Protein AF-Q72CZ4-F1 (afdb_monomer_lite)

Foldseek 3Di:
DVLVVLLVVLVVLVVCVVVDDPVVVVVNVVVSVVSNVVSVVVVVVVVVVPPPDVDPDPPDDD

Radius of gyration: 19.12 Å; chains: 1; bounding box: 34×23×62 Å

Structure (mmCIF, N/CA/C/O backbone):
data_AF-Q72CZ4-F1
#
_entry.id   AF-Q72CZ4-F1
#
loop_
_atom_site.group_PDB
_atom_site.id
_atom_site.type_symbol
_atom_site.label_atom_id
_atom_site.label_alt_id
_atom_site.label_comp_id
_atom_site.label_asym_id
_atom_site.label_entity_id
_atom_site.label_seq_id
_atom_site.pdbx_PDB_ins_code
_atom_site.Cartn_x
_atom_site.Cartn_y
_atom_site.Cartn_z
_atom_site.occupancy
_atom_site.B_iso_or_equiv
_atom_site.auth_seq_id
_atom_site.auth_comp_id
_atom_site.auth_asym_id
_atom_site.auth_atom_id
_atom_site.pdbx_PDB_model_num
ATOM 1 N N . MET A 1 1 ? 2.590 -5.656 -12.127 1.00 81.81 1 MET A N 1
ATOM 2 C CA . MET A 1 1 ? 2.486 -7.092 -11.744 1.00 81.81 1 MET A CA 1
ATOM 3 C C . MET A 1 1 ? 2.696 -7.324 -10.242 1.00 81.81 1 MET A C 1
ATOM 5 O O . MET A 1 1 ? 1.971 -8.109 -9.642 1.00 81.81 1 MET A O 1
ATOM 9 N N . VAL A 1 2 ? 3.649 -6.639 -9.627 1.00 94.56 2 VAL A N 1
ATOM 10 C CA . VAL A 1 2 ? 3.906 -6.486 -8.192 1.00 94.56 2 VAL A CA 1
ATOM 11 C C . VAL A 1 2 ? 3.374 -5.141 -7.682 1.00 94.56 2 VAL A C 1
ATOM 13 O O . VAL A 1 2 ? 2.667 -5.134 -6.681 1.00 94.56 2 VAL A O 1
ATOM 16 N N . ALA A 1 3 ? 3.599 -4.034 -8.401 1.00 97.69 3 ALA A N 1
ATOM 17 C CA . ALA A 1 3 ? 3.141 -2.695 -7.999 1.00 97.69 3 ALA A CA 1
ATOM 18 C C . ALA A 1 3 ? 1.630 -2.649 -7.702 1.00 97.69 3 ALA A C 1
ATOM 20 O O . ALA A 1 3 ? 1.200 -2.143 -6.668 1.00 97.69 3 ALA A O 1
ATOM 21 N N . ALA A 1 4 ? 0.822 -3.266 -8.572 1.00 97.44 4 ALA A N 1
ATOM 22 C CA . ALA A 1 4 ? -0.622 -3.403 -8.374 1.00 97.44 4 ALA A CA 1
ATOM 23 C C . ALA A 1 4 ? -0.975 -4.186 -7.096 1.00 97.44 4 ALA A C 1
ATOM 25 O O . ALA A 1 4 ? -1.807 -3.734 -6.322 1.00 97.44 4 ALA A O 1
ATOM 26 N N . LYS A 1 5 ? -0.283 -5.299 -6.813 1.00 98.19 5 LYS A N 1
ATOM 27 C CA . LYS A 1 5 ? -0.526 -6.104 -5.602 1.00 98.19 5 LYS A CA 1
ATOM 28 C C . LYS A 1 5 ? -0.197 -5.338 -4.322 1.00 98.19 5 LYS A C 1
ATOM 30 O O . LYS A 1 5 ? -0.879 -5.503 -3.317 1.00 98.19 5 LYS A O 1
ATOM 35 N N . ILE A 1 6 ? 0.846 -4.507 -4.354 1.00 98.44 6 ILE A N 1
ATOM 36 C CA . ILE A 1 6 ? 1.210 -3.655 -3.218 1.00 98.44 6 ILE A CA 1
ATOM 37 C C . ILE A 1 6 ? 0.114 -2.600 -2.984 1.00 98.44 6 ILE A C 1
ATOM 39 O O . ILE A 1 6 ? -0.317 -2.410 -1.846 1.00 98.44 6 ILE A O 1
ATOM 43 N N . ARG A 1 7 ? -0.414 -1.981 -4.053 1.00 98.44 7 ARG A N 1
ATOM 44 C CA . ARG A 1 7 ? -1.568 -1.068 -3.953 1.00 98.44 7 ARG A CA 1
ATOM 45 C C . ARG A 1 7 ? -2.815 -1.771 -3.421 1.00 98.44 7 ARG A C 1
ATOM 47 O O . ARG A 1 7 ? -3.495 -1.213 -2.566 1.00 98.44 7 ARG A O 1
ATOM 54 N N . ASP A 1 8 ? -3.085 -2.998 -3.854 1.00 98.38 8 ASP A N 1
ATOM 55 C CA . ASP A 1 8 ? -4.220 -3.779 -3.352 1.00 98.38 8 ASP A CA 1
ATOM 56 C C . ASP A 1 8 ? -4.087 -4.056 -1.847 1.00 98.38 8 ASP A C 1
ATOM 58 O O . ASP A 1 8 ? -5.055 -3.900 -1.104 1.00 98.38 8 ASP A O 1
ATOM 62 N N . ALA A 1 9 ? -2.882 -4.388 -1.367 1.00 98.12 9 ALA A N 1
ATOM 63 C CA . ALA A 1 9 ? -2.618 -4.559 0.061 1.00 98.12 9 ALA A CA 1
ATOM 64 C C . ALA A 1 9 ? -2.850 -3.258 0.848 1.00 98.12 9 ALA A C 1
ATOM 66 O O . ALA A 1 9 ? -3.513 -3.275 1.887 1.00 98.12 9 ALA A O 1
ATOM 67 N N . ARG A 1 10 ? -2.379 -2.115 0.328 1.00 97.94 10 ARG A N 1
ATOM 68 C CA . ARG A 1 10 ? -2.659 -0.791 0.906 1.00 97.94 10 ARG A CA 1
ATOM 69 C C . ARG A 1 10 ? -4.166 -0.536 1.007 1.00 97.94 10 ARG A C 1
ATOM 71 O O . ARG A 1 10 ? -4.638 -0.090 2.054 1.00 97.94 10 ARG A O 1
ATOM 78 N N . LEU A 1 11 ? -4.915 -0.799 -0.065 1.00 98.00 11 LEU A N 1
ATOM 79 C CA . LEU A 1 11 ? -6.365 -0.595 -0.114 1.00 98.00 11 LEU A CA 1
ATOM 80 C C . LEU A 1 11 ? -7.101 -1.520 0.860 1.00 98.00 11 LEU A C 1
ATOM 82 O O . LEU A 1 11 ? -8.017 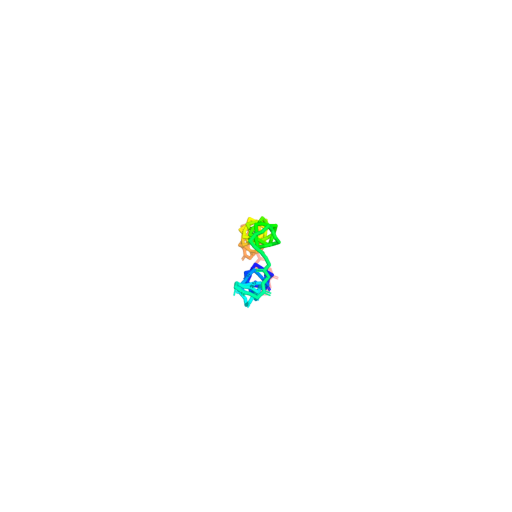-1.071 1.546 1.00 98.00 11 LEU A O 1
ATOM 86 N N . ALA A 1 12 ? -6.667 -2.776 0.977 1.00 98.25 12 ALA A N 1
ATOM 87 C CA . ALA A 1 12 ? -7.246 -3.745 1.901 1.00 98.25 12 ALA A CA 1
ATOM 88 C C . ALA A 1 12 ? -7.128 -3.298 3.366 1.00 98.25 12 ALA A C 1
ATOM 90 O O . ALA A 1 12 ? -8.058 -3.512 4.134 1.00 98.25 12 ALA A O 1
ATOM 91 N N . LEU A 1 13 ? -6.051 -2.604 3.754 1.00 97.62 13 LEU A N 1
ATOM 92 C CA . LEU A 1 13 ? -5.933 -2.020 5.100 1.00 97.62 13 LEU A CA 1
ATOM 93 C C . LEU A 1 13 ? -6.994 -0.942 5.385 1.00 97.62 13 LEU A C 1
ATOM 95 O O . LEU A 1 13 ? -7.316 -0.687 6.544 1.00 97.62 13 LEU A O 1
ATOM 99 N N . GLY A 1 14 ? -7.586 -0.356 4.339 1.00 96.69 14 GLY A N 1
ATOM 100 C CA . GLY A 1 14 ? -8.673 0.616 4.436 1.00 96.69 14 GLY A CA 1
ATOM 101 C C . GLY A 1 14 ? -9.904 0.099 5.186 1.00 96.69 14 GLY A C 1
ATOM 102 O O . GLY A 1 14 ? -10.611 0.892 5.803 1.00 96.69 14 GLY A O 1
ATOM 103 N N . VAL A 1 15 ? -10.135 -1.220 5.200 1.00 97.00 15 VAL A N 1
ATOM 104 C CA . VAL A 1 15 ? -11.288 -1.832 5.887 1.00 97.00 15 VAL A CA 1
ATOM 105 C C . VAL A 1 15 ? -11.258 -1.641 7.403 1.00 97.00 15 VAL A C 1
ATOM 107 O O . VAL A 1 15 ? -12.299 -1.728 8.045 1.00 97.00 15 VAL A O 1
ATOM 110 N N . LEU A 1 16 ? -10.081 -1.366 7.974 1.00 97.06 16 LEU A N 1
ATOM 111 C CA . LEU A 1 16 ? -9.905 -1.173 9.412 1.00 97.06 16 LEU A CA 1
ATOM 112 C C . LEU A 1 16 ? -10.299 0.243 9.873 1.00 97.06 16 LEU A C 1
ATOM 114 O O . LEU A 1 16 ? -10.335 0.502 11.078 1.00 97.06 16 LEU A O 1
ATOM 118 N N . ALA A 1 17 ? -10.627 1.154 8.949 1.00 94.75 17 ALA A N 1
ATOM 119 C CA . ALA A 1 17 ? -11.078 2.503 9.276 1.00 94.75 17 ALA A CA 1
ATOM 120 C C . ALA A 1 17 ? -12.329 2.457 10.168 1.00 94.75 17 ALA A C 1
ATOM 122 O O . ALA A 1 17 ? -13.347 1.866 9.807 1.00 94.75 17 ALA A O 1
ATOM 123 N N . GLY A 1 18 ? -12.252 3.067 11.353 1.00 95.69 18 GLY A N 1
ATOM 124 C CA . GLY A 1 18 ? -13.339 3.055 12.339 1.00 95.69 18 GLY A CA 1
ATOM 125 C C . GLY A 1 18 ? -13.562 1.713 13.054 1.00 95.69 18 GLY A C 1
ATOM 126 O O . GLY A 1 18 ? -14.427 1.640 13.922 1.00 95.69 18 GLY A O 1
ATOM 127 N N . GLN A 1 19 ? -12.795 0.664 12.730 1.00 97.69 19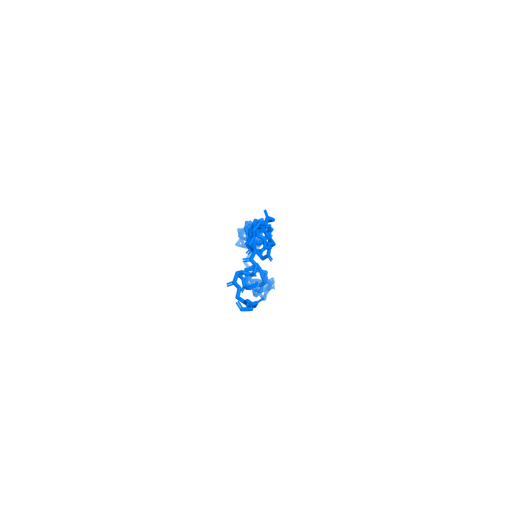 GLN A N 1
ATOM 128 C CA . GLN A 1 19 ? -12.809 -0.622 13.446 1.00 97.69 19 GLN A CA 1
ATOM 129 C C . GLN A 1 19 ? -11.733 -0.705 14.536 1.00 97.69 19 GLN A C 1
ATOM 131 O O . GLN A 1 19 ? -11.791 -1.574 15.405 1.00 97.69 19 GLN A O 1
ATOM 136 N N . VAL A 1 20 ? -10.745 0.188 14.488 1.00 97.38 20 VAL A N 1
ATOM 137 C CA . VAL A 1 20 ? -9.642 0.276 15.450 1.00 97.38 20 VAL A CA 1
ATOM 138 C C . VAL A 1 20 ? -9.608 1.657 16.105 1.00 97.38 20 VAL A C 1
ATOM 140 O O . VAL A 1 20 ? -10.264 2.589 15.643 1.00 97.38 20 VAL A O 1
ATOM 143 N N . SER A 1 21 ? -8.835 1.802 17.185 1.00 98.31 21 SER A N 1
ATOM 144 C CA . SER A 1 21 ? -8.617 3.108 17.815 1.00 98.31 21 SER A CA 1
ATOM 145 C C . SER A 1 21 ? -7.894 4.079 16.876 1.00 98.31 21 SER A C 1
ATOM 147 O O . SER A 1 21 ? -7.125 3.657 16.014 1.00 98.31 21 SER A O 1
ATOM 149 N N . GLU A 1 22 ? -8.071 5.386 17.088 1.00 97.44 22 GLU A N 1
ATOM 150 C CA . GLU A 1 22 ? -7.396 6.428 16.295 1.00 97.44 22 GLU A CA 1
ATOM 151 C C . GLU A 1 22 ? -5.864 6.325 16.335 1.00 97.44 22 GLU A C 1
ATOM 153 O O . GLU A 1 22 ? -5.194 6.549 15.328 1.00 97.44 22 GLU A O 1
ATOM 158 N N . GLU A 1 23 ? -5.297 5.933 17.478 1.00 97.62 23 GLU A N 1
ATOM 159 C CA . GLU A 1 23 ? -3.857 5.692 17.613 1.00 97.62 23 GLU A CA 1
ATOM 160 C C . GLU A 1 23 ? -3.394 4.540 16.708 1.00 97.62 23 GLU A C 1
ATOM 162 O O . GLU A 1 23 ? -2.465 4.699 15.914 1.00 97.62 23 GLU A O 1
ATOM 167 N N . SER A 1 24 ? -4.090 3.398 16.761 1.00 98.06 24 SER A N 1
ATOM 168 C CA . SER A 1 24 ? -3.794 2.245 15.898 1.00 98.06 24 SER A CA 1
ATOM 169 C C . SER A 1 24 ? -4.033 2.573 14.423 1.00 98.06 24 SER A C 1
ATOM 171 O O . SER A 1 24 ? -3.269 2.152 13.555 1.00 98.06 24 SER A O 1
ATOM 173 N N . TRP A 1 25 ? -5.056 3.376 14.132 1.00 98.12 25 TRP A N 1
ATOM 174 C CA . TRP A 1 25 ? -5.338 3.867 12.789 1.00 98.12 25 TRP A CA 1
ATOM 175 C C . TRP A 1 25 ? -4.230 4.788 12.265 1.00 98.12 25 TRP A C 1
ATOM 177 O O . TRP A 1 25 ? -3.878 4.731 11.088 1.00 98.12 25 TRP A O 1
ATOM 187 N N . GLY A 1 26 ? -3.623 5.599 13.135 1.00 98.12 26 GLY A N 1
ATOM 188 C CA . GLY A 1 26 ? -2.419 6.368 12.828 1.00 98.12 26 GLY A CA 1
ATOM 189 C C . GLY A 1 26 ? -1.273 5.481 12.339 1.00 98.12 26 GLY A C 1
ATOM 190 O O . GLY A 1 26 ? -0.701 5.755 11.286 1.00 98.12 26 GLY A O 1
ATOM 191 N N . LEU A 1 27 ? -0.995 4.378 13.042 1.00 98.25 27 LEU A N 1
ATOM 192 C CA . LEU A 1 27 ? 0.038 3.415 12.644 1.00 98.25 27 LEU A CA 1
ATOM 193 C C . LEU A 1 27 ? -0.290 2.722 11.314 1.00 98.25 27 LEU A C 1
ATOM 195 O O . LEU A 1 27 ? 0.585 2.589 10.459 1.00 98.25 27 LEU A O 1
ATOM 199 N N . ILE A 1 28 ? -1.550 2.328 11.100 1.00 98.25 28 ILE A N 1
ATOM 200 C CA . ILE A 1 28 ? -1.990 1.728 9.830 1.00 98.25 28 ILE A CA 1
ATOM 201 C C . ILE A 1 28 ? -1.792 2.703 8.667 1.00 98.25 28 ILE A C 1
ATOM 203 O O . ILE A 1 28 ? -1.325 2.290 7.608 1.00 98.25 28 ILE A O 1
ATOM 207 N N . ARG A 1 29 ? -2.077 3.997 8.856 1.00 98.00 29 ARG A N 1
ATOM 208 C CA . ARG A 1 29 ? -1.828 5.015 7.825 1.00 98.00 29 ARG A CA 1
ATOM 209 C C . ARG A 1 29 ? -0.346 5.146 7.480 1.00 98.00 29 ARG A C 1
ATOM 211 O O . ARG A 1 29 ? -0.027 5.291 6.305 1.00 98.00 29 ARG A O 1
ATOM 218 N N . CYS A 1 30 ? 0.555 5.035 8.459 1.00 98.31 30 CYS A N 1
ATOM 219 C CA . CYS A 1 30 ? 1.991 4.981 8.177 1.00 98.31 30 CYS A CA 1
ATOM 220 C C . CYS A 1 30 ? 2.329 3.784 7.277 1.00 98.31 30 CYS A C 1
ATOM 222 O O . CYS A 1 30 ? 2.966 3.962 6.247 1.00 98.31 30 CYS A O 1
ATOM 224 N N . VAL A 1 31 ? 1.821 2.588 7.597 1.00 98.31 31 VAL A N 1
ATOM 225 C CA . VAL A 1 31 ? 2.020 1.392 6.757 1.00 98.31 31 VAL A CA 1
ATOM 226 C C . VAL A 1 31 ? 1.430 1.581 5.356 1.00 98.31 31 VAL A C 1
ATOM 228 O O . VAL A 1 31 ? 2.055 1.204 4.369 1.00 98.31 31 VAL A O 1
ATOM 231 N N . GLN A 1 32 ? 0.246 2.187 5.240 1.00 98.50 32 GLN A N 1
ATOM 232 C CA . GLN A 1 32 ? -0.365 2.483 3.943 1.00 98.50 32 GLN A CA 1
ATOM 233 C C . GLN A 1 32 ? 0.484 3.428 3.086 1.00 98.50 32 GLN A C 1
ATOM 235 O O . GLN A 1 32 ? 0.505 3.247 1.870 1.00 98.50 32 GLN A O 1
ATOM 240 N N . ASN A 1 33 ? 1.169 4.403 3.689 1.00 98.38 33 ASN A N 1
ATOM 241 C CA . ASN A 1 33 ? 2.068 5.308 2.971 1.00 98.38 33 ASN A CA 1
ATOM 242 C C . ASN A 1 33 ? 3.318 4.574 2.469 1.00 98.38 33 ASN A C 1
ATOM 244 O O . ASN A 1 33 ? 3.628 4.657 1.286 1.00 98.38 33 ASN A O 1
ATOM 248 N N . GLU A 1 34 ? 3.963 3.775 3.324 1.00 98.69 34 GLU A N 1
ATOM 249 C CA . GLU A 1 34 ? 5.137 2.972 2.938 1.00 98.69 34 GLU A CA 1
ATOM 250 C C . GLU A 1 34 ? 4.815 1.988 1.800 1.00 98.69 34 GLU A C 1
ATOM 252 O O . GLU A 1 34 ? 5.614 1.774 0.887 1.00 98.69 34 GLU A O 1
ATOM 257 N N . LEU A 1 35 ? 3.614 1.398 1.816 1.00 98.62 35 LEU A N 1
ATOM 258 C CA . LEU A 1 35 ? 3.140 0.551 0.721 1.00 98.62 35 LEU A CA 1
ATOM 259 C C . LEU A 1 35 ? 2.946 1.345 -0.580 1.00 98.62 35 LEU A C 1
ATOM 261 O O . LEU A 1 35 ? 3.238 0.824 -1.654 1.00 98.62 35 LEU A O 1
ATOM 265 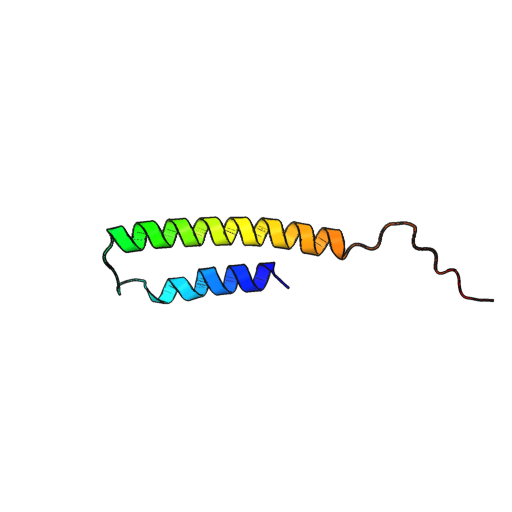N N . ASP A 1 36 ? 2.462 2.585 -0.517 1.00 98.38 36 ASP A N 1
ATOM 266 C CA . ASP A 1 36 ? 2.288 3.421 -1.712 1.00 98.38 36 ASP A CA 1
ATOM 267 C C . ASP A 1 36 ? 3.647 3.767 -2.344 1.00 98.38 36 ASP A C 1
ATOM 269 O O . ASP A 1 36 ? 3.827 3.607 -3.555 1.00 98.38 36 ASP A O 1
ATOM 273 N N . ASP A 1 37 ? 4.632 4.120 -1.514 1.00 98.50 37 ASP A N 1
ATOM 274 C CA . ASP A 1 37 ? 6.005 4.397 -1.945 1.00 98.50 37 ASP A CA 1
ATOM 275 C C . ASP A 1 37 ? 6.659 3.154 -2.567 1.00 98.50 37 ASP A C 1
ATOM 277 O O . ASP A 1 37 ? 7.225 3.215 -3.666 1.00 98.50 37 ASP A O 1
ATOM 281 N N . ALA A 1 38 ? 6.526 1.994 -1.917 1.00 98.38 38 ALA A N 1
ATOM 282 C CA . ALA A 1 38 ? 7.024 0.723 -2.439 1.00 98.38 38 ALA A CA 1
ATOM 283 C C . ALA A 1 38 ? 6.349 0.338 -3.767 1.00 98.38 38 ALA A C 1
ATOM 285 O O . ALA A 1 38 ? 7.010 -0.165 -4.680 1.00 98.38 38 ALA A O 1
ATOM 286 N N . ALA A 1 39 ? 5.047 0.598 -3.914 1.00 98.44 39 ALA A N 1
ATOM 287 C CA . ALA A 1 39 ? 4.342 0.388 -5.173 1.00 98.44 39 ALA A CA 1
ATOM 288 C C . ALA A 1 3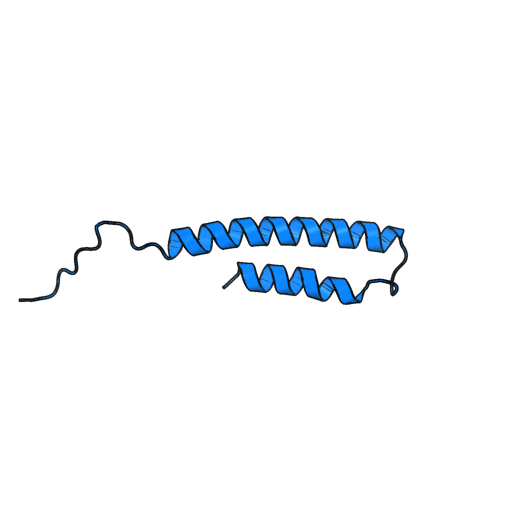9 ? 4.872 1.303 -6.285 1.00 98.44 39 ALA A C 1
ATOM 290 O O . ALA A 1 39 ? 5.016 0.846 -7.419 1.00 98.44 39 ALA A O 1
ATOM 291 N N . GLY A 1 40 ? 5.188 2.564 -5.974 1.00 97.81 40 GLY A N 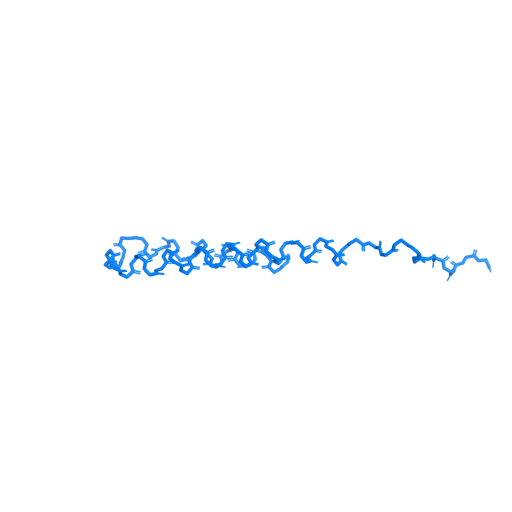1
ATOM 292 C CA . GLY A 1 40 ? 5.812 3.496 -6.914 1.00 97.81 40 GLY A CA 1
ATOM 293 C C . GLY A 1 40 ? 7.182 3.012 -7.395 1.00 97.81 40 GLY A C 1
ATOM 294 O O . GLY A 1 40 ? 7.442 2.980 -8.597 1.00 97.81 40 GLY A O 1
ATOM 295 N N . GLN A 1 41 ? 8.034 2.547 -6.478 1.00 97.50 41 GLN A N 1
ATOM 296 C CA . GLN A 1 41 ? 9.341 1.969 -6.821 1.00 97.50 41 GLN A CA 1
ATOM 297 C C . GLN A 1 41 ? 9.200 0.709 -7.687 1.00 97.50 41 GLN A C 1
ATOM 299 O O . GLN A 1 41 ? 9.889 0.562 -8.698 1.00 97.50 41 GLN A O 1
ATOM 304 N N . ALA A 1 42 ? 8.274 -0.182 -7.324 1.00 96.94 42 ALA A N 1
ATOM 305 C CA . ALA A 1 42 ? 7.990 -1.383 -8.097 1.00 96.94 42 ALA A CA 1
ATOM 306 C C . ALA A 1 42 ? 7.463 -1.051 -9.501 1.00 96.94 42 ALA A C 1
ATOM 308 O O . ALA A 1 42 ? 7.831 -1.727 -10.455 1.00 96.94 42 ALA A O 1
ATOM 309 N N . GLU A 1 43 ? 6.636 -0.012 -9.655 1.00 96.75 43 GLU A N 1
ATOM 310 C CA . GLU A 1 43 ? 6.151 0.418 -10.970 1.00 96.75 43 GLU A CA 1
ATOM 311 C C . GLU A 1 43 ? 7.300 0.904 -11.863 1.00 96.75 43 GLU A C 1
ATOM 313 O O . GLU A 1 43 ? 7.352 0.538 -13.038 1.00 96.75 43 GLU A O 1
ATOM 318 N N . THR A 1 44 ? 8.238 1.679 -11.313 1.00 95.00 44 THR A N 1
ATOM 319 C CA . THR A 1 44 ? 9.440 2.114 -12.039 1.00 95.00 44 THR A CA 1
ATOM 320 C C . THR A 1 44 ? 10.252 0.916 -12.526 1.00 95.00 44 THR A C 1
ATOM 322 O O . THR A 1 44 ? 10.534 0.816 -13.719 1.00 95.00 44 THR A O 1
ATOM 325 N N . LEU A 1 45 ? 10.544 -0.042 -11.642 1.00 93.56 45 LEU A N 1
ATOM 326 C CA . LEU A 1 45 ? 11.295 -1.251 -11.996 1.00 93.56 45 LEU A CA 1
ATOM 327 C C . LEU A 1 45 ? 10.564 -2.113 -13.030 1.00 93.56 45 LEU A C 1
ATOM 329 O O . LEU A 1 45 ? 11.173 -2.612 -13.973 1.00 93.56 45 LEU A O 1
ATOM 333 N N . GLU A 1 46 ? 9.250 -2.285 -12.880 1.00 93.81 46 GLU A N 1
ATOM 334 C CA . GLU A 1 46 ? 8.436 -3.022 -13.847 1.00 93.81 46 GLU A CA 1
ATOM 335 C C . GLU A 1 46 ? 8.512 -2.402 -15.240 1.00 93.81 46 GLU A C 1
ATOM 337 O O . GLU A 1 46 ? 8.627 -3.139 -16.221 1.00 93.81 46 GLU A O 1
ATOM 342 N N . ARG A 1 47 ? 8.478 -1.066 -15.330 1.00 90.62 47 ARG A N 1
ATOM 343 C CA . ARG A 1 47 ? 8.632 -0.332 -16.591 1.00 90.62 47 ARG A CA 1
ATOM 344 C C . ARG A 1 47 ? 10.032 -0.504 -17.167 1.00 90.62 47 ARG A C 1
ATOM 346 O O . ARG A 1 47 ? 10.154 -0.831 -18.339 1.00 90.62 47 ARG A O 1
ATOM 353 N N . GLU A 1 48 ? 11.075 -0.332 -16.363 1.00 89.12 48 GLU A N 1
ATOM 354 C CA . GLU A 1 48 ? 12.466 -0.464 -16.817 1.00 89.12 48 GLU A CA 1
ATOM 355 C C . GLU A 1 48 ? 12.778 -1.872 -17.341 1.00 89.12 48 GLU A C 1
ATOM 357 O O . GLU A 1 48 ? 13.414 -2.014 -18.382 1.00 89.12 48 GLU A O 1
ATOM 362 N N . LEU A 1 49 ? 12.269 -2.913 -16.677 1.00 82.75 49 LEU A N 1
ATOM 363 C CA . LEU A 1 49 ? 12.453 -4.308 -17.092 1.00 82.75 49 LEU A CA 1
ATOM 364 C C . LEU A 1 49 ? 11.623 -4.699 -18.326 1.00 82.75 49 LEU A C 1
ATOM 366 O O . LEU A 1 49 ? 11.954 -5.679 -18.992 1.00 82.75 49 LEU A O 1
ATOM 370 N N . THR A 1 50 ? 10.543 -3.973 -18.631 1.00 71.38 50 THR A N 1
ATOM 371 C CA . THR A 1 50 ? 9.723 -4.210 -19.834 1.00 71.38 50 THR A CA 1
ATOM 372 C C . THR A 1 50 ? 10.175 -3.409 -21.052 1.00 71.38 50 THR A C 1
ATOM 374 O O . THR A 1 50 ? 9.711 -3.701 -22.156 1.00 71.38 50 THR A O 1
ATOM 377 N N . VAL A 1 51 ? 11.099 -2.453 -20.907 1.00 63.12 51 VAL A N 1
ATOM 378 C CA . VAL A 1 51 ? 11.736 -1.793 -22.053 1.00 63.12 51 VAL A CA 1
ATOM 379 C C . VAL A 1 51 ? 12.766 -2.758 -22.657 1.00 63.12 51 VAL A C 1
ATOM 381 O O . VAL A 1 51 ? 13.743 -3.100 -21.989 1.00 63.12 51 VAL A O 1
ATOM 384 N N . PRO A 1 52 ? 12.599 -3.212 -23.916 1.00 56.72 52 PRO A N 1
ATOM 385 C CA . PRO A 1 52 ? 13.610 -4.030 -24.569 1.00 56.72 52 PRO A CA 1
ATOM 386 C C . PRO A 1 52 ? 14.912 -3.236 -24.643 1.00 56.72 52 PRO A C 1
ATOM 388 O O . PRO A 1 52 ? 14.908 -2.084 -25.083 1.00 56.72 52 PRO A O 1
ATOM 391 N N . ALA A 1 53 ? 16.028 -3.849 -24.244 1.00 60.91 53 ALA A N 1
ATOM 392 C CA . ALA A 1 53 ? 17.337 -3.236 -24.418 1.00 60.91 53 ALA A CA 1
ATOM 393 C C . ALA A 1 53 ? 17.509 -2.818 -25.895 1.00 60.91 53 ALA A C 1
ATOM 395 O O . ALA A 1 53 ? 17.303 -3.655 -26.787 1.00 60.91 53 ALA A O 1
ATOM 396 N N . PRO A 1 54 ? 17.867 -1.553 -26.191 1.00 50.88 54 PRO A N 1
ATOM 397 C CA . PRO A 1 54 ? 18.087 -1.113 -27.560 1.00 50.88 54 PRO A CA 1
ATOM 398 C C . PRO A 1 54 ? 19.329 -1.833 -28.095 1.00 50.88 54 PRO A C 1
ATOM 400 O O . PRO A 1 54 ? 20.459 -1.450 -27.807 1.00 50.88 54 PRO A O 1
ATOM 403 N N . GLY A 1 55 ? 19.116 -2.936 -28.818 1.00 57.84 55 GLY A N 1
ATOM 404 C CA . GLY A 1 55 ? 20.196 -3.790 -29.318 1.00 57.84 55 GLY A CA 1
ATOM 405 C C . GLY A 1 55 ? 19.906 -5.289 -29.391 1.00 57.84 55 GLY A C 1
ATOM 406 O O . GLY A 1 55 ? 20.746 -6.008 -29.927 1.00 57.84 55 GLY A O 1
ATOM 407 N N . ALA A 1 56 ? 18.749 -5.781 -28.927 1.00 57.88 56 ALA A N 1
ATOM 408 C CA . ALA A 1 56 ? 18.330 -7.165 -29.173 1.00 57.88 56 ALA A CA 1
ATOM 409 C C . ALA A 1 56 ? 17.989 -7.360 -30.664 1.00 57.88 56 ALA A C 1
ATOM 411 O O . ALA A 1 56 ? 16.830 -7.340 -31.077 1.00 57.88 56 ALA A O 1
ATOM 412 N N . LYS A 1 57 ? 19.026 -7.471 -31.500 1.00 54.34 57 LYS A N 1
ATOM 413 C CA . LYS A 1 57 ? 18.896 -7.840 -32.905 1.00 54.34 57 LYS A CA 1
ATOM 414 C C . LYS A 1 57 ? 18.245 -9.215 -32.970 1.00 54.34 57 LYS A C 1
ATOM 416 O O . LYS A 1 57 ? 18.703 -10.166 -32.345 1.00 54.34 57 LYS A O 1
ATOM 421 N N . HIS A 1 58 ? 17.170 -9.288 -33.739 1.00 56.56 58 HIS A N 1
ATOM 422 C CA . HIS A 1 58 ? 16.555 -10.527 -34.176 1.00 56.56 58 HIS A CA 1
ATOM 423 C C . HIS A 1 58 ? 17.540 -11.217 -35.138 1.00 56.56 58 HIS A C 1
ATOM 425 O O . HIS A 1 58 ? 17.491 -11.008 -36.346 1.00 56.56 58 HIS A O 1
ATOM 431 N N . GLU A 1 59 ? 18.513 -11.958 -34.607 1.00 54.81 59 GLU A N 1
ATOM 432 C CA . GLU A 1 59 ? 19.349 -12.850 -35.413 1.00 54.81 59 GLU A CA 1
ATOM 433 C C . GLU A 1 59 ? 18.580 -14.154 -35.624 1.00 54.81 59 GLU A C 1
ATOM 435 O O . GLU A 1 59 ? 18.600 -15.059 -34.795 1.00 54.81 59 GLU A O 1
ATOM 440 N N . GLY A 1 60 ? 17.827 -14.216 -36.719 1.00 56.38 60 GLY A N 1
ATOM 441 C CA . GLY A 1 60 ? 17.072 -15.408 -37.084 1.00 56.38 60 GLY A CA 1
ATOM 442 C C . GLY A 1 60 ? 16.171 -15.169 -38.284 1.00 56.38 60 GLY A C 1
ATOM 443 O O . GLY A 1 60 ? 14.954 -15.138 -38.144 1.00 56.38 60 GLY A O 1
ATOM 444 N N . GLY A 1 61 ? 16.763 -14.969 -39.460 1.00 54.31 61 GLY A N 1
ATOM 445 C CA . GLY A 1 61 ? 16.004 -14.844 -40.700 1.00 54.31 61 GLY A CA 1
ATOM 446 C C . GLY A 1 61 ? 16.884 -14.593 -41.915 1.00 54.31 61 GLY A C 1
ATOM 447 O O . GLY A 1 61 ? 16.942 -13.458 -42.376 1.00 54.31 61 GLY A O 1
ATOM 448 N N . ILE A 1 62 ? 17.590 -15.638 -42.360 1.00 48.22 62 ILE A N 1
ATOM 449 C CA . ILE A 1 62 ? 17.732 -16.177 -43.734 1.00 48.22 62 ILE A CA 1
ATOM 450 C C . ILE A 1 62 ? 18.702 -17.360 -43.646 1.00 48.22 62 ILE A C 1
ATOM 452 O O . ILE A 1 62 ? 19.810 -17.171 -43.097 1.00 48.22 62 ILE A O 1
#

pLDDT: mean 88.31, std 16.53, range [48.22, 98.69]

Secondary structure (DSSP, 8-state):
--HHHHHHHHHHHGGGTTTS-HHHHHHHHHHHHHHHHHHHHHHHHHHHHHSPPTT-------

Sequence (62 aa):
MVAAKIRDARLALGVLAGQVSEESWGLIRCVQNELDDAAGQAETLERELTVPAPGAKHEGGI

Organism: Nitratidesulfovibrio vulgaris (strain ATCC 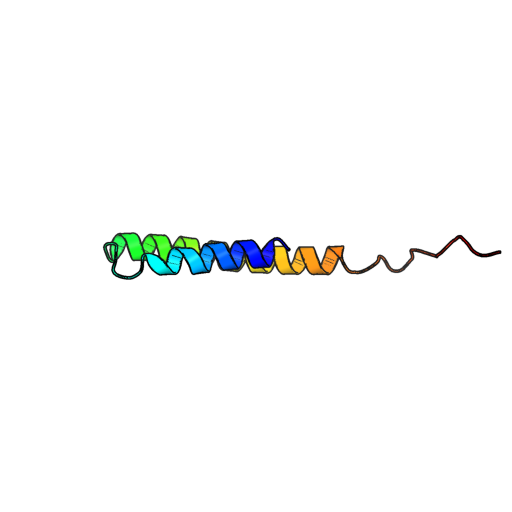29579 / DSM 644 / CCUG 34227 / NCIMB 8303 / VKM B-1760 / Hildenborough) (NCBI:txid882)